Protein AF-A0A3D4UQ92-F1 (afdb_monomer_lite)

Secondary structure (DSSP, 8-state):
--PPPPPSEEEE-SSS--S-HHHHHHHHHHHHT-TTSEEEEEES-HHHHHHHGGG--TTEEEEEEESSTTTHHHHH-TTT---EEEEESSHHHHHHTT-EEPSSSGGGGSSS-EEEE--S---TTSHHHHHHHHHHHTT--------

Structure (mmCIF, N/CA/C/O backbone):
data_AF-A0A3D4UQ92-F1
#
_entry.id   AF-A0A3D4UQ92-F1
#
loop_
_atom_site.group_PDB
_atom_site.id
_atom_site.type_symbol
_atom_site.label_atom_id
_atom_site.label_alt_id
_atom_site.label_comp_id
_atom_site.label_asym_id
_atom_site.label_entity_id
_atom_site.label_seq_id
_atom_site.pdbx_PDB_ins_code
_atom_site.Cartn_x
_atom_site.Cartn_y
_atom_site.Cartn_z
_atom_site.occupancy
_atom_site.B_iso_or_equiv
_atom_site.auth_seq_id
_atom_site.auth_comp_id
_atom_site.auth_asym_id
_atom_site.auth_atom_id
_atom_site.pdbx_PDB_model_num
ATOM 1 N N . MET A 1 1 ? 31.235 -0.957 10.590 1.00 47.44 1 MET A N 1
ATOM 2 C CA . MET A 1 1 ? 29.789 -0.787 10.326 1.00 47.44 1 MET A CA 1
ATOM 3 C C . MET A 1 1 ? 29.097 -2.096 10.656 1.00 47.44 1 MET A C 1
ATOM 5 O O . MET A 1 1 ? 29.415 -3.087 10.016 1.00 47.44 1 MET A O 1
ATOM 9 N N . GLN A 1 2 ? 28.219 -2.141 11.659 1.00 49.72 2 GLN A N 1
ATOM 10 C CA . GLN A 1 2 ? 27.352 -3.310 11.824 1.00 49.72 2 GLN A CA 1
ATOM 11 C C . GLN A 1 2 ? 26.342 -3.279 10.675 1.00 49.72 2 GLN A C 1
ATOM 13 O O . GLN A 1 2 ? 25.564 -2.332 10.564 1.00 49.72 2 GLN A O 1
ATOM 18 N N . ALA A 1 3 ? 26.430 -4.248 9.764 1.00 64.12 3 ALA A N 1
ATOM 19 C CA . ALA A 1 3 ? 25.421 -4.417 8.731 1.00 64.12 3 ALA A CA 1
ATOM 20 C C . ALA A 1 3 ? 24.077 -4.679 9.420 1.00 64.12 3 ALA A C 1
ATOM 22 O O . ALA A 1 3 ? 24.012 -5.459 10.373 1.00 64.12 3 ALA A O 1
ATOM 23 N N . GLN A 1 4 ? 23.016 -4.005 8.974 1.00 63.25 4 GLN A N 1
ATOM 24 C CA . GLN A 1 4 ? 21.679 -4.307 9.471 1.00 63.25 4 GLN A CA 1
ATOM 25 C C . GLN A 1 4 ? 21.367 -5.795 9.232 1.00 63.25 4 GLN A C 1
ATOM 27 O O . GLN A 1 4 ? 21.796 -6.346 8.213 1.00 63.25 4 GLN A O 1
ATOM 32 N N . PRO A 1 5 ? 20.635 -6.451 10.149 1.00 69.00 5 PRO A N 1
ATOM 33 C CA . PRO A 1 5 ? 20.258 -7.846 9.979 1.00 69.00 5 PRO A CA 1
ATOM 34 C C . PRO A 1 5 ? 19.499 -8.030 8.663 1.00 69.00 5 PRO A C 1
ATOM 36 O O . PRO A 1 5 ? 18.683 -7.185 8.281 1.00 69.00 5 PRO A O 1
ATOM 39 N N . LYS A 1 6 ? 19.779 -9.138 7.968 1.00 71.31 6 LYS A N 1
ATOM 40 C CA . LYS A 1 6 ? 19.109 -9.488 6.714 1.00 71.31 6 LYS A CA 1
ATOM 41 C C . LYS A 1 6 ? 17.604 -9.590 6.980 1.00 71.31 6 LYS A C 1
ATOM 43 O O . LYS A 1 6 ? 17.184 -10.353 7.844 1.00 71.31 6 LYS A O 1
ATOM 48 N N . ARG A 1 7 ? 16.809 -8.801 6.258 1.00 82.00 7 ARG A N 1
ATOM 49 C CA . ARG A 1 7 ? 15.345 -8.868 6.292 1.00 82.00 7 ARG A CA 1
ATOM 50 C C . ARG A 1 7 ? 14.863 -9.614 5.061 1.00 82.00 7 ARG A C 1
ATOM 52 O O . ARG A 1 7 ? 15.329 -9.328 3.964 1.00 82.00 7 ARG A O 1
ATOM 59 N N . GLU A 1 8 ? 13.957 -10.562 5.255 1.00 90.81 8 GLU A N 1
ATOM 60 C CA . GLU A 1 8 ? 13.317 -11.291 4.154 1.00 90.81 8 GLU A CA 1
ATOM 61 C C . GLU A 1 8 ? 12.177 -10.477 3.535 1.00 90.81 8 GLU A C 1
ATOM 63 O O . GLU A 1 8 ? 11.971 -10.527 2.325 1.00 90.81 8 GLU A O 1
ATOM 68 N N . LEU A 1 9 ? 11.486 -9.685 4.360 1.00 93.56 9 LEU A N 1
ATOM 69 C CA . LEU A 1 9 ? 10.368 -8.836 3.966 1.00 93.56 9 LEU A CA 1
ATOM 70 C C . LEU A 1 9 ? 10.700 -7.358 4.204 1.00 93.56 9 LEU A C 1
ATOM 72 O O . LEU A 1 9 ? 11.186 -6.975 5.275 1.00 93.56 9 LEU A O 1
ATOM 76 N N . VAL A 1 10 ? 10.409 -6.525 3.208 1.00 94.75 10 VAL A N 1
ATOM 77 C CA . VAL A 1 10 ? 10.604 -5.075 3.244 1.00 94.75 10 VAL A CA 1
ATOM 78 C C . VAL A 1 10 ? 9.293 -4.382 2.896 1.00 94.75 10 VAL A C 1
ATOM 80 O O . VAL A 1 10 ? 8.921 -4.272 1.729 1.00 94.75 10 VAL A O 1
ATOM 83 N N . ARG A 1 11 ? 8.612 -3.865 3.923 1.00 94.69 11 ARG A N 1
ATOM 84 C CA . ARG A 1 11 ? 7.482 -2.957 3.732 1.00 94.69 11 ARG A CA 1
ATOM 85 C C . ARG A 1 11 ? 7.981 -1.597 3.272 1.00 94.69 11 ARG A C 1
ATOM 87 O O . ARG A 1 11 ? 8.733 -0.930 3.987 1.00 94.69 11 ARG A O 1
ATOM 94 N N . ILE A 1 12 ? 7.523 -1.172 2.109 1.00 95.75 12 ILE A N 1
ATOM 95 C CA . ILE A 1 12 ? 7.704 0.178 1.605 1.00 95.75 12 ILE A CA 1
ATOM 96 C C . ILE A 1 12 ? 6.583 1.024 2.204 1.00 95.75 12 ILE A C 1
ATOM 98 O O . ILE A 1 12 ? 5.406 0.759 1.982 1.00 95.75 12 ILE A O 1
ATOM 102 N N . HIS A 1 13 ? 6.994 2.023 2.989 1.00 91.62 13 HIS A N 1
ATOM 103 C CA . HIS A 1 13 ? 6.138 2.954 3.732 1.00 91.62 13 HIS A CA 1
ATOM 104 C C . HIS A 1 13 ? 5.313 2.306 4.864 1.00 91.62 13 HIS A C 1
ATOM 106 O O . HIS A 1 13 ? 4.482 1.421 4.675 1.00 91.62 13 HIS A O 1
ATOM 112 N N . GLY A 1 14 ? 5.504 2.806 6.090 1.00 81.19 14 GLY A N 1
ATOM 113 C CA . GLY A 1 14 ? 4.569 2.549 7.197 1.00 81.19 14 GLY A CA 1
ATOM 114 C C . GLY A 1 14 ? 3.320 3.440 7.137 1.00 81.19 14 GLY A C 1
ATOM 115 O O . GLY A 1 14 ? 2.296 3.118 7.733 1.00 81.19 14 GLY A O 1
ATOM 116 N N . SER A 1 15 ? 3.417 4.555 6.411 1.00 78.75 15 SER A N 1
ATOM 117 C CA . SER A 1 15 ? 2.373 5.548 6.153 1.00 78.75 15 SER A CA 1
ATOM 118 C C . SER A 1 15 ? 2.759 6.377 4.926 1.00 78.75 15 SER A C 1
ATOM 120 O O . SER A 1 15 ? 3.954 6.575 4.695 1.00 78.75 15 SER A O 1
ATOM 122 N N . GLY A 1 16 ? 1.780 6.944 4.223 1.00 87.31 16 GLY A N 1
ATOM 123 C CA . GLY A 1 16 ? 2.012 7.730 3.008 1.00 87.31 16 GLY A CA 1
ATOM 124 C C . GLY A 1 16 ? 1.930 6.877 1.743 1.00 87.31 16 GLY A C 1
ATOM 125 O O . GLY A 1 16 ? 1.421 5.760 1.790 1.00 87.31 16 GLY A O 1
ATOM 126 N N . ASP A 1 17 ? 2.390 7.433 0.626 1.00 95.44 17 ASP A N 1
ATOM 127 C CA . ASP A 1 17 ? 2.351 6.789 -0.689 1.00 95.44 17 ASP A CA 1
ATOM 128 C C . ASP A 1 17 ? 3.558 7.227 -1.543 1.00 95.44 17 ASP A C 1
ATOM 130 O O . ASP A 1 17 ? 4.351 8.091 -1.146 1.00 95.44 17 ASP A O 1
ATOM 134 N N . PHE A 1 18 ? 3.712 6.640 -2.728 1.00 97.25 18 PHE A N 1
ATOM 135 C CA . PHE A 1 18 ? 4.716 7.047 -3.699 1.00 97.25 18 PHE A CA 1
ATOM 136 C C . PHE A 1 18 ? 4.469 8.482 -4.180 1.00 97.25 18 PHE A C 1
ATOM 138 O O . PHE A 1 18 ? 3.441 8.806 -4.759 1.00 97.25 18 PHE A O 1
ATOM 145 N N . TRP A 1 19 ? 5.467 9.345 -3.990 1.00 94.88 19 TRP A N 1
ATOM 146 C CA . TRP A 1 19 ? 5.405 10.739 -4.433 1.00 94.88 19 TRP A CA 1
ATOM 147 C C . TRP A 1 19 ? 5.428 10.909 -5.962 1.00 94.88 19 TRP A C 1
ATOM 149 O O . TRP A 1 19 ? 4.851 11.852 -6.497 1.00 94.88 19 TRP A O 1
ATOM 159 N N . SER A 1 20 ? 6.138 10.036 -6.684 1.00 97.81 20 SER A N 1
ATOM 160 C CA . SER A 1 20 ? 6.282 10.131 -8.140 1.00 97.81 20 SER A CA 1
ATOM 161 C C . SER A 1 20 ? 6.579 8.776 -8.780 1.00 97.81 20 SER A C 1
ATOM 163 O O . SER A 1 20 ? 7.097 7.867 -8.127 1.00 97.81 20 SER A O 1
ATOM 165 N N . GLN A 1 21 ? 6.337 8.667 -10.091 1.00 97.88 21 GLN A N 1
ATOM 166 C CA . GLN A 1 21 ? 6.657 7.462 -10.862 1.00 97.88 21 GLN A CA 1
ATOM 167 C C . GLN A 1 21 ? 8.157 7.120 -10.787 1.00 97.88 21 GLN A C 1
ATOM 169 O O . GLN A 1 21 ? 8.520 5.958 -10.643 1.00 97.88 21 GLN A O 1
ATOM 174 N N . HIS A 1 22 ? 9.037 8.128 -10.796 1.00 98.12 22 HIS A N 1
ATOM 175 C CA . HIS A 1 22 ? 10.481 7.930 -10.624 1.00 98.12 22 HIS A CA 1
ATOM 176 C C . HIS A 1 22 ? 10.822 7.353 -9.247 1.00 98.12 22 HIS A C 1
ATOM 178 O O . HIS A 1 22 ? 11.696 6.498 -9.134 1.00 98.12 22 HIS A O 1
ATOM 184 N N . TYR A 1 23 ? 10.121 7.794 -8.199 1.00 98.00 23 TYR A N 1
ATOM 185 C CA . TYR A 1 23 ? 10.327 7.276 -6.852 1.00 98.00 23 TYR A CA 1
ATOM 186 C C . TYR A 1 23 ? 9.832 5.831 -6.706 1.00 98.00 23 TYR A C 1
ATOM 188 O O . TYR A 1 23 ? 10.528 5.005 -6.118 1.00 98.00 23 TYR A O 1
ATOM 196 N N . MET A 1 24 ? 8.677 5.500 -7.290 1.00 98.50 24 MET A N 1
ATOM 197 C CA . MET A 1 24 ? 8.193 4.118 -7.362 1.00 98.50 24 MET A CA 1
ATOM 198 C C . MET A 1 24 ? 9.182 3.221 -8.125 1.00 98.50 24 MET A C 1
ATOM 200 O O . MET A 1 24 ? 9.566 2.165 -7.625 1.00 98.50 24 MET A O 1
ATOM 204 N N . LYS A 1 25 ? 9.687 3.685 -9.273 1.00 98.19 25 LYS A N 1
ATOM 205 C CA . LYS A 1 25 ? 10.697 2.968 -10.063 1.00 98.19 25 LYS A CA 1
ATOM 206 C C . LYS A 1 25 ? 12.016 2.767 -9.311 1.00 98.19 25 LYS A C 1
ATOM 208 O O . LYS A 1 25 ? 12.616 1.705 -9.409 1.00 98.19 25 LYS A O 1
ATOM 213 N N . ALA A 1 26 ? 12.458 3.734 -8.506 1.00 98.25 26 ALA A N 1
ATOM 214 C CA . ALA A 1 26 ? 13.662 3.574 -7.683 1.00 98.25 26 ALA A CA 1
ATOM 215 C C . ALA A 1 26 ? 13.538 2.410 -6.677 1.00 98.25 26 ALA A C 1
ATOM 217 O O . ALA A 1 26 ? 14.510 1.693 -6.425 1.00 98.25 26 ALA A O 1
ATOM 218 N N . TRP A 1 27 ? 12.340 2.185 -6.131 1.00 98.19 27 TRP A N 1
ATOM 219 C CA . TRP A 1 27 ? 12.064 1.027 -5.283 1.00 98.19 27 TRP A CA 1
ATOM 220 C C . TRP A 1 27 ? 12.050 -0.293 -6.061 1.00 98.19 27 TRP A C 1
ATOM 222 O O . TRP A 1 27 ? 12.576 -1.280 -5.552 1.00 98.19 27 TRP A O 1
ATOM 232 N N . MET A 1 28 ? 11.524 -0.303 -7.288 1.00 98.31 28 MET A N 1
ATOM 233 C CA . MET A 1 28 ? 11.583 -1.473 -8.176 1.00 98.31 28 MET A CA 1
ATOM 234 C C . MET A 1 28 ? 13.037 -1.860 -8.482 1.00 98.31 28 MET A C 1
ATOM 236 O O . MET A 1 28 ? 13.429 -2.989 -8.212 1.00 98.31 28 MET A O 1
ATOM 240 N N . LEU A 1 29 ? 13.882 -0.901 -8.881 1.00 98.25 29 LEU A N 1
ATOM 241 C CA . LEU A 1 29 ? 15.318 -1.136 -9.111 1.00 98.25 29 LEU A CA 1
ATOM 242 C C . LEU A 1 29 ? 16.030 -1.662 -7.851 1.00 98.25 29 LEU A C 1
ATOM 244 O O . LEU A 1 29 ? 16.886 -2.539 -7.909 1.00 98.25 29 LEU A O 1
ATOM 248 N N . THR A 1 30 ? 15.654 -1.157 -6.672 1.00 97.19 30 THR A N 1
ATOM 249 C CA . THR A 1 30 ? 16.197 -1.644 -5.391 1.00 97.19 30 THR A CA 1
ATOM 250 C C . THR A 1 30 ? 15.848 -3.113 -5.137 1.00 97.19 30 THR A C 1
ATOM 252 O O . THR A 1 30 ? 16.658 -3.831 -4.534 1.00 97.19 30 THR A O 1
ATOM 255 N N . ALA A 1 31 ? 14.652 -3.532 -5.558 1.00 97.50 31 ALA A N 1
ATOM 256 C CA . ALA A 1 31 ? 14.162 -4.896 -5.439 1.00 97.50 31 ALA A CA 1
ATOM 257 C C . ALA A 1 31 ? 14.845 -5.842 -6.434 1.00 97.50 31 ALA A C 1
ATOM 259 O O . ALA A 1 31 ? 15.251 -6.928 -6.019 1.00 97.50 31 ALA A O 1
ATOM 260 N N . GLU A 1 32 ? 15.076 -5.415 -7.678 1.00 97.25 32 GLU A N 1
ATOM 261 C CA . GLU A 1 32 ? 15.826 -6.192 -8.683 1.00 97.25 32 GLU A CA 1
ATOM 262 C C . GLU A 1 32 ? 17.237 -6.545 -8.203 1.00 97.25 32 GLU A C 1
ATOM 264 O O . GLU A 1 32 ? 17.664 -7.693 -8.296 1.00 97.25 32 GLU A O 1
ATOM 269 N N . GLU A 1 33 ? 17.928 -5.590 -7.577 1.00 96.88 33 GLU A N 1
ATOM 270 C CA . GLU A 1 33 ? 19.260 -5.789 -6.986 1.00 96.88 33 GLU A CA 1
ATOM 271 C C . GLU A 1 33 ? 19.248 -6.705 -5.741 1.00 96.88 33 GLU A C 1
ATOM 273 O O . GLU A 1 33 ? 20.294 -7.045 -5.179 1.00 96.88 33 GLU A O 1
ATOM 278 N N . ARG A 1 34 ? 18.063 -7.084 -5.244 1.00 95.88 34 ARG A N 1
ATOM 279 C CA . ARG A 1 34 ? 17.868 -7.885 -4.023 1.00 95.88 34 ARG A CA 1
ATOM 280 C C . ARG A 1 34 ? 16.835 -8.996 -4.243 1.00 95.88 34 ARG A C 1
ATOM 282 O O . ARG A 1 34 ? 15.868 -9.075 -3.481 1.00 95.88 34 ARG A O 1
ATOM 289 N N . PRO A 1 35 ? 17.073 -9.933 -5.179 1.00 95.06 35 PRO A N 1
ATOM 290 C CA . PRO A 1 35 ? 16.079 -10.936 -5.582 1.00 95.06 35 PRO A CA 1
ATOM 291 C C . PRO A 1 35 ? 15.663 -11.892 -4.448 1.00 95.06 35 PRO A C 1
ATOM 293 O O . PRO A 1 35 ? 14.621 -12.532 -4.515 1.00 95.06 35 PRO A O 1
ATOM 296 N N . HIS A 1 36 ? 16.455 -11.989 -3.374 1.00 93.56 36 HIS A N 1
ATOM 297 C CA . HIS A 1 36 ? 16.151 -12.819 -2.203 1.00 93.56 36 HIS A CA 1
ATOM 298 C C . HIS A 1 36 ? 15.233 -12.151 -1.165 1.00 93.56 36 HIS A C 1
ATOM 300 O O . HIS A 1 36 ? 14.907 -12.784 -0.163 1.00 93.56 36 HIS A O 1
ATOM 306 N N . GLN A 1 37 ? 14.884 -10.875 -1.339 1.00 95.31 37 GLN A N 1
ATOM 307 C CA . GLN A 1 37 ? 13.994 -10.136 -0.439 1.00 95.31 37 GLN A CA 1
ATOM 308 C C . GLN A 1 37 ? 12.683 -9.854 -1.160 1.00 95.31 37 GLN A C 1
ATOM 310 O O . GLN A 1 37 ? 12.699 -9.576 -2.356 1.00 95.31 37 GLN A O 1
ATOM 315 N N . LYS A 1 38 ? 11.563 -9.881 -0.439 1.00 96.25 38 LYS A N 1
ATOM 316 C CA . LYS A 1 38 ? 10.271 -9.433 -0.962 1.00 96.25 38 LYS A CA 1
ATOM 317 C C . LYS A 1 38 ? 10.011 -8.001 -0.525 1.00 96.25 38 LYS A C 1
ATOM 319 O O . LYS A 1 38 ? 10.045 -7.693 0.667 1.00 96.25 38 LYS A O 1
ATOM 324 N N . PHE A 1 39 ? 9.719 -7.146 -1.489 1.00 97.38 39 PHE A N 1
ATOM 325 C CA . PHE A 1 39 ? 9.324 -5.763 -1.278 1.00 97.38 39 PHE A CA 1
ATOM 326 C C . PHE A 1 39 ? 7.821 -5.661 -1.441 1.00 97.38 39 PHE A C 1
ATOM 328 O O . PHE A 1 39 ? 7.282 -6.221 -2.389 1.00 97.38 39 PHE A O 1
ATOM 335 N N . TYR A 1 40 ? 7.138 -4.960 -0.545 1.00 97.31 40 TYR A N 1
ATOM 336 C CA . TYR A 1 40 ? 5.694 -4.798 -0.663 1.00 97.31 40 TYR A CA 1
ATOM 337 C C . TYR A 1 40 ? 5.224 -3.417 -0.227 1.00 97.31 40 TYR A C 1
ATOM 339 O O . TYR A 1 40 ? 5.807 -2.816 0.674 1.00 97.31 40 TYR A O 1
ATOM 347 N N . ALA A 1 41 ? 4.176 -2.911 -0.873 1.00 97.12 41 ALA A N 1
ATOM 348 C CA . ALA A 1 41 ? 3.598 -1.602 -0.584 1.00 97.12 41 ALA A CA 1
ATOM 349 C C . ALA A 1 41 ? 2.076 -1.615 -0.743 1.00 97.12 41 ALA A C 1
ATOM 351 O O . ALA A 1 41 ? 1.534 -2.317 -1.602 1.00 97.12 41 ALA A O 1
ATOM 352 N N . TYR A 1 42 ? 1.394 -0.788 0.049 1.00 96.56 42 TYR A N 1
ATOM 353 C CA . TYR A 1 42 ? -0.031 -0.489 -0.114 1.00 96.56 42 TYR A CA 1
ATOM 354 C C . TYR A 1 42 ? -0.135 0.912 -0.708 1.00 96.56 42 TYR A C 1
ATOM 356 O O . TYR A 1 42 ? 0.350 1.860 -0.096 1.00 96.56 42 TYR A O 1
ATOM 364 N N . THR A 1 43 ? -0.717 1.046 -1.899 1.00 97.44 43 THR A N 1
ATOM 365 C CA . THR A 1 43 ? -0.661 2.299 -2.667 1.00 97.44 43 THR A CA 1
ATOM 366 C C . THR A 1 43 ? -2.019 2.697 -3.232 1.00 97.44 43 THR A C 1
ATOM 368 O O . THR A 1 43 ? -2.816 1.844 -3.625 1.00 97.44 43 THR A O 1
ATOM 371 N N . LYS A 1 44 ? -2.265 4.009 -3.275 1.00 97.25 44 LYS A N 1
ATOM 372 C CA . LYS A 1 44 ? -3.382 4.664 -3.972 1.00 97.25 44 LYS A CA 1
ATOM 373 C C . LYS A 1 44 ? -2.941 5.281 -5.301 1.00 97.25 44 LYS A C 1
ATOM 375 O O . LYS A 1 44 ? -3.778 5.758 -6.059 1.00 97.25 44 LYS A O 1
ATOM 380 N N . SER A 1 45 ? -1.641 5.252 -5.598 1.00 97.38 45 SER A N 1
ATOM 381 C CA . SER A 1 45 ? -1.020 5.776 -6.818 1.00 97.38 45 SER A CA 1
ATOM 382 C C . SER A 1 45 ? -1.157 4.780 -7.979 1.00 97.38 45 SER A C 1
ATOM 384 O O . SER A 1 45 ? -0.175 4.283 -8.541 1.00 97.38 45 SER A O 1
ATOM 386 N N . LEU A 1 46 ? -2.403 4.452 -8.321 1.00 98.38 46 LEU A N 1
ATOM 387 C CA . LEU A 1 46 ? -2.776 3.416 -9.282 1.00 98.38 46 LEU A CA 1
ATOM 388 C C . LEU A 1 46 ? -2.359 3.761 -10.717 1.00 98.38 46 LEU A C 1
ATOM 390 O O . LEU A 1 46 ? -1.948 2.867 -11.453 1.00 98.38 46 LEU A O 1
ATOM 394 N N . THR A 1 47 ? -2.393 5.030 -11.120 1.00 98.25 47 THR A N 1
ATOM 395 C CA . THR A 1 47 ? -1.913 5.499 -12.428 1.00 98.25 47 THR A CA 1
ATOM 396 C C . THR A 1 47 ? -0.408 5.277 -12.571 1.00 98.25 47 THR A C 1
ATOM 398 O O . THR A 1 47 ? 0.048 4.830 -13.622 1.00 98.25 47 THR A O 1
ATOM 401 N N . MET A 1 48 ? 0.376 5.533 -11.515 1.00 98.31 48 MET A N 1
ATOM 402 C CA . MET A 1 48 ? 1.824 5.283 -11.537 1.00 98.31 48 MET A CA 1
ATOM 403 C C . MET A 1 48 ? 2.120 3.790 -11.665 1.00 98.31 48 MET A C 1
ATOM 405 O O . MET A 1 48 ? 2.941 3.410 -12.498 1.00 98.31 48 MET A O 1
ATOM 409 N N . TRP A 1 49 ? 1.404 2.955 -10.900 1.00 98.12 49 TRP A N 1
ATOM 410 C CA . TRP A 1 49 ? 1.458 1.501 -11.056 1.00 98.12 49 TRP A CA 1
ATOM 411 C C . TRP A 1 49 ? 1.119 1.115 -12.498 1.00 98.12 49 TRP A C 1
ATOM 413 O O . TRP A 1 49 ? 1.923 0.458 -13.151 1.00 98.12 49 TRP A O 1
ATOM 423 N N . TYR A 1 50 ? -0.006 1.577 -13.047 1.00 98.56 50 TYR A N 1
ATOM 424 C CA . TYR A 1 50 ? -0.402 1.262 -14.420 1.00 98.56 50 TYR A CA 1
ATOM 425 C C . TYR A 1 50 ? 0.689 1.601 -15.436 1.00 98.56 50 TYR A C 1
ATOM 427 O O . TYR A 1 50 ? 0.986 0.787 -16.306 1.00 98.56 50 TYR A O 1
ATOM 435 N N . ASN A 1 51 ? 1.306 2.776 -15.329 1.00 98.56 51 ASN A N 1
ATOM 436 C CA . ASN A 1 51 ? 2.353 3.204 -16.253 1.00 98.56 51 ASN A CA 1
ATOM 437 C C . ASN A 1 51 ? 3.615 2.333 -16.175 1.00 98.56 51 ASN A C 1
ATOM 439 O O . ASN A 1 51 ? 4.282 2.169 -17.190 1.00 98.56 51 ASN A O 1
ATOM 443 N N . LEU A 1 52 ? 3.920 1.780 -14.998 1.00 98.38 52 LEU A N 1
ATOM 444 C CA . LEU A 1 52 ? 5.096 0.946 -14.729 1.00 98.38 52 LEU A CA 1
ATOM 445 C C . LEU A 1 52 ? 4.800 -0.560 -14.735 1.00 98.38 52 LEU A C 1
ATOM 447 O O . LEU A 1 52 ? 5.675 -1.348 -14.402 1.00 98.38 52 LEU A O 1
ATOM 451 N N . ARG A 1 53 ? 3.578 -0.982 -15.079 1.00 98.06 53 ARG A N 1
ATOM 452 C CA . ARG A 1 53 ? 3.113 -2.375 -14.932 1.00 98.06 53 ARG A CA 1
ATOM 453 C C . ARG A 1 53 ? 3.996 -3.418 -15.626 1.00 98.06 53 ARG A C 1
ATOM 455 O O . ARG A 1 53 ? 4.064 -4.546 -15.159 1.00 98.06 53 ARG A O 1
ATOM 462 N N . ASP A 1 54 ? 4.667 -3.025 -16.705 1.00 97.62 54 ASP A N 1
ATOM 463 C CA . ASP A 1 54 ? 5.534 -3.894 -17.506 1.00 97.62 54 ASP A CA 1
ATOM 464 C C . ASP A 1 54 ? 6.984 -3.942 -16.961 1.00 97.62 54 ASP A C 1
ATOM 466 O O . ASP A 1 54 ? 7.821 -4.664 -17.491 1.00 97.62 54 ASP A O 1
ATOM 470 N N . GLU A 1 55 ? 7.285 -3.177 -15.904 1.00 97.69 55 GLU A N 1
ATOM 471 C CA . GLU A 1 55 ? 8.607 -3.047 -15.267 1.00 97.69 55 GLU A CA 1
ATOM 472 C C . GLU A 1 55 ? 8.621 -3.560 -13.812 1.00 97.69 55 GLU A C 1
ATOM 474 O O . GLU A 1 55 ? 9.593 -3.347 -13.093 1.00 97.69 55 GLU A O 1
ATOM 479 N N . ILE A 1 56 ? 7.534 -4.180 -13.334 1.00 97.50 56 ILE A N 1
ATOM 480 C CA . ILE A 1 56 ? 7.424 -4.629 -11.938 1.00 97.50 56 ILE A CA 1
ATOM 481 C C . ILE A 1 56 ? 8.217 -5.931 -11.742 1.00 97.50 56 ILE A C 1
ATOM 483 O O . ILE A 1 56 ? 7.869 -6.933 -12.366 1.00 97.50 56 ILE A O 1
ATOM 487 N N . PRO A 1 57 ? 9.222 -5.968 -10.847 1.00 97.88 57 PRO A N 1
ATOM 488 C CA . PRO A 1 57 ? 9.986 -7.185 -10.574 1.00 97.88 57 PRO A CA 1
ATOM 489 C C . PRO A 1 57 ? 9.160 -8.256 -9.846 1.00 97.88 57 PRO A C 1
ATOM 491 O O . PRO A 1 57 ? 8.310 -7.932 -9.016 1.00 97.88 57 PRO A O 1
ATOM 494 N N . ASP A 1 58 ? 9.492 -9.536 -10.041 1.00 96.81 58 ASP A N 1
ATOM 495 C CA . ASP A 1 58 ? 8.793 -10.679 -9.414 1.00 96.81 58 ASP A CA 1
ATOM 496 C C . ASP A 1 58 ? 8.799 -10.657 -7.872 1.00 96.81 58 ASP A C 1
ATOM 498 O O . ASP A 1 58 ? 7.954 -11.267 -7.207 1.00 96.81 58 ASP A O 1
ATOM 502 N N . ASN A 1 59 ? 9.772 -9.969 -7.271 1.00 97.44 59 ASN A N 1
ATOM 503 C CA . ASN A 1 59 ? 9.882 -9.806 -5.826 1.00 97.44 59 ASN A CA 1
ATOM 504 C C . ASN A 1 59 ? 9.267 -8.494 -5.304 1.00 97.44 59 ASN A C 1
ATOM 506 O O . ASN A 1 59 ? 9.505 -8.139 -4.146 1.00 97.44 59 ASN A O 1
ATOM 510 N N . PHE A 1 60 ? 8.473 -7.794 -6.122 1.00 97.62 60 PHE A N 1
ATOM 511 C CA . PHE A 1 60 ? 7.834 -6.520 -5.798 1.00 97.62 60 PHE A CA 1
ATOM 512 C C . PHE A 1 60 ? 6.300 -6.624 -5.811 1.00 97.62 60 PHE A C 1
ATOM 514 O O . PHE A 1 60 ? 5.658 -6.742 -6.851 1.00 97.62 60 PHE A O 1
ATOM 521 N N . TYR A 1 61 ? 5.687 -6.543 -4.633 1.00 97.38 61 TYR A N 1
ATOM 522 C CA . TYR A 1 61 ? 4.270 -6.818 -4.412 1.00 97.38 61 TYR A CA 1
ATOM 523 C C . TYR A 1 61 ? 3.506 -5.522 -4.123 1.00 97.38 61 TYR A C 1
ATOM 525 O O . TYR A 1 61 ? 3.642 -4.915 -3.061 1.00 97.38 61 TYR A O 1
ATOM 533 N N . LEU A 1 62 ? 2.656 -5.100 -5.056 1.00 97.44 62 LEU A N 1
ATOM 534 C CA . LEU A 1 62 ? 1.757 -3.965 -4.848 1.00 97.44 62 LEU A CA 1
ATOM 535 C C . LEU A 1 62 ? 0.367 -4.434 -4.414 1.00 97.44 62 LEU A C 1
ATOM 537 O O . LEU A 1 62 ? -0.185 -5.389 -4.958 1.00 97.44 62 LEU A O 1
ATOM 541 N N . THR A 1 63 ? -0.201 -3.753 -3.423 1.00 98.06 63 THR A N 1
ATOM 542 C CA . THR A 1 63 ? -1.616 -3.867 -3.051 1.00 98.06 63 THR A CA 1
ATOM 543 C C . THR A 1 63 ? -2.301 -2.547 -3.349 1.00 98.06 63 THR A C 1
ATOM 545 O O . THR A 1 63 ? -1.854 -1.499 -2.874 1.00 98.06 63 THR A O 1
ATOM 548 N N . ALA A 1 64 ? -3.393 -2.590 -4.103 1.00 98.00 64 ALA A N 1
ATOM 549 C CA . ALA A 1 64 ? -4.214 -1.417 -4.336 1.00 98.00 64 ALA A CA 1
ATOM 550 C C . ALA A 1 64 ? -4.999 -1.092 -3.063 1.00 98.00 64 ALA A C 1
ATOM 552 O O . ALA A 1 64 ? -5.832 -1.881 -2.627 1.00 98.00 64 ALA A O 1
ATOM 553 N N . SER A 1 65 ? -4.738 0.061 -2.456 1.00 97.06 65 SER A N 1
ATOM 554 C CA . SER A 1 65 ? -5.501 0.528 -1.302 1.00 97.06 65 SER A CA 1
ATOM 555 C C . SER A 1 65 ? -6.704 1.327 -1.783 1.00 97.06 65 SER A C 1
ATOM 557 O O . SER A 1 65 ? -6.545 2.401 -2.348 1.00 97.06 65 SER A O 1
ATOM 559 N N . TYR A 1 66 ? -7.906 0.807 -1.561 1.00 96.94 66 TYR A N 1
ATOM 560 C CA . TYR A 1 66 ? -9.148 1.483 -1.923 1.00 96.94 66 TYR A CA 1
ATOM 561 C C . TYR A 1 66 ? -9.386 2.736 -1.061 1.00 96.94 66 TYR A C 1
ATOM 563 O O . TYR A 1 66 ? -9.038 2.769 0.127 1.00 96.94 66 TYR A O 1
ATOM 571 N N . GLY A 1 67 ? -10.032 3.753 -1.633 1.00 93.56 67 GLY A N 1
ATOM 572 C CA . GLY A 1 67 ? -10.407 4.992 -0.953 1.00 93.56 67 GLY A CA 1
ATOM 573 C C . GLY A 1 67 ? -9.464 6.146 -1.281 1.00 93.56 67 GLY A C 1
ATOM 574 O O . GLY A 1 67 ? -9.005 6.845 -0.368 1.00 93.56 67 GLY A O 1
ATOM 575 N N . GLY A 1 68 ? -9.106 6.296 -2.557 1.00 91.44 68 GLY A N 1
ATOM 576 C CA . GLY A 1 68 ? -8.336 7.420 -3.096 1.00 91.44 68 GLY A CA 1
ATOM 577 C C . GLY A 1 68 ? -8.953 7.993 -4.375 1.00 91.44 68 GLY A C 1
ATOM 578 O O . GLY A 1 68 ? -9.957 7.496 -4.879 1.00 91.44 68 GLY A O 1
ATOM 579 N N . ASP A 1 69 ? -8.326 9.027 -4.935 1.00 95.62 69 ASP A N 1
ATOM 580 C CA . ASP A 1 69 ? -8.849 9.738 -6.117 1.00 95.62 69 ASP A CA 1
ATOM 581 C C . ASP A 1 69 ? -8.862 8.876 -7.395 1.00 95.62 69 ASP A C 1
ATOM 583 O O . ASP A 1 69 ? -9.541 9.187 -8.377 1.00 95.62 69 ASP A O 1
ATOM 587 N N . GLU A 1 70 ? -8.105 7.777 -7.398 1.00 97.50 70 GLU A N 1
ATOM 588 C CA . GLU A 1 70 ? -7.884 6.938 -8.574 1.00 97.50 70 GLU A CA 1
ATOM 589 C C . GLU A 1 70 ? -8.673 5.621 -8.566 1.00 97.50 70 GLU A C 1
ATOM 591 O O . GLU A 1 70 ? -8.481 4.806 -9.467 1.00 97.50 70 GLU A O 1
ATOM 596 N N . ASP A 1 71 ? -9.607 5.413 -7.629 1.00 97.81 71 ASP A N 1
ATOM 597 C CA . ASP A 1 71 ? -10.331 4.137 -7.444 1.00 97.81 71 ASP A CA 1
ATOM 598 C C . ASP A 1 71 ? -11.022 3.617 -8.725 1.00 97.81 71 ASP A C 1
ATOM 600 O O . ASP A 1 71 ? -11.164 2.408 -8.922 1.00 97.81 71 ASP A O 1
ATOM 604 N N . ARG A 1 72 ? -11.378 4.506 -9.665 1.00 97.56 72 ARG A N 1
ATOM 605 C CA . ARG A 1 72 ? -11.899 4.136 -10.999 1.00 97.56 72 ARG A CA 1
ATOM 606 C C . ARG A 1 72 ? -10.981 3.181 -11.776 1.00 97.56 72 ARG A C 1
ATOM 608 O O . ARG A 1 72 ? -11.451 2.438 -12.635 1.00 97.56 72 ARG A O 1
ATOM 615 N N . MET A 1 73 ? -9.677 3.203 -11.501 1.00 98.25 73 MET A N 1
ATOM 616 C CA . MET A 1 73 ? -8.684 2.344 -12.146 1.00 98.25 73 MET A CA 1
ATOM 617 C C . MET A 1 73 ? -8.897 0.870 -11.790 1.00 98.25 73 MET A C 1
ATOM 619 O O . MET A 1 73 ? -8.688 0.015 -12.646 1.00 98.25 73 MET A O 1
ATOM 623 N N . LEU A 1 74 ? -9.394 0.579 -10.583 1.00 97.75 74 LEU A N 1
ATOM 624 C CA . LEU A 1 74 ? -9.674 -0.784 -10.121 1.00 97.75 74 LEU A CA 1
ATOM 625 C C . LEU A 1 74 ? -10.758 -1.455 -10.964 1.00 97.75 74 LEU A C 1
ATOM 627 O O . LEU A 1 74 ? -10.625 -2.612 -11.347 1.00 97.75 74 LEU A O 1
ATOM 631 N N . GLN A 1 75 ? -11.801 -0.702 -11.319 1.00 96.56 75 GLN A N 1
ATOM 632 C CA . GLN A 1 75 ? -12.865 -1.182 -12.204 1.00 96.56 75 GLN A CA 1
ATOM 633 C C . GLN A 1 75 ? -12.411 -1.246 -13.664 1.00 96.56 75 GLN A C 1
ATOM 635 O O . GLN A 1 75 ? -12.841 -2.120 -14.412 1.00 96.56 75 GLN A O 1
ATOM 640 N N . LYS A 1 76 ? -11.553 -0.310 -14.085 1.00 98.06 76 LYS A N 1
ATOM 641 C CA . LYS A 1 76 ? -11.072 -0.223 -15.467 1.00 98.06 76 LYS A CA 1
ATOM 642 C C . LYS A 1 76 ? -10.060 -1.319 -15.815 1.00 98.06 76 LYS A C 1
ATOM 644 O O . LYS A 1 76 ? -10.033 -1.764 -16.959 1.00 98.06 76 LYS A O 1
ATOM 649 N N . PHE A 1 77 ? -9.234 -1.740 -14.856 1.00 98.06 77 PHE A N 1
ATOM 650 C CA . PHE A 1 77 ? -8.160 -2.716 -15.060 1.00 98.06 77 PHE A CA 1
ATOM 651 C C . PHE A 1 77 ? -8.124 -3.785 -13.947 1.00 98.06 77 PHE A C 1
ATOM 653 O O . PHE A 1 77 ? -7.108 -3.924 -13.260 1.00 98.06 77 PHE A O 1
ATOM 660 N N . PRO A 1 78 ? -9.202 -4.566 -13.758 1.00 96.12 78 PRO A N 1
ATOM 661 C CA . PRO A 1 78 ? -9.301 -5.536 -12.663 1.00 96.12 78 PRO A CA 1
ATOM 662 C C . PRO A 1 78 ? -8.241 -6.645 -12.749 1.00 96.12 78 PRO A C 1
ATOM 664 O O . PRO A 1 78 ? -7.750 -7.116 -11.729 1.00 96.12 78 PRO A O 1
ATOM 667 N N . GLU A 1 79 ? -7.816 -7.004 -13.964 1.00 95.69 79 GLU A N 1
ATOM 668 C CA . GLU A 1 79 ? -6.758 -7.998 -14.192 1.00 95.69 79 GLU A CA 1
ATOM 669 C C . GLU A 1 79 ? -5.365 -7.516 -13.770 1.00 95.69 79 GLU A C 1
ATOM 671 O O . GLU A 1 79 ? -4.481 -8.332 -13.520 1.00 95.69 79 GLU A O 1
ATOM 676 N N . LEU A 1 80 ? -5.153 -6.198 -13.694 1.00 96.88 80 LEU A N 1
ATOM 677 C CA . LEU A 1 80 ? -3.902 -5.624 -13.203 1.00 96.88 80 LEU A CA 1
ATOM 678 C C . LEU A 1 80 ? -3.928 -5.501 -11.676 1.00 96.88 80 LEU A C 1
ATOM 680 O O . LEU A 1 80 ? -2.978 -5.890 -11.000 1.00 96.88 80 LEU A O 1
ATOM 684 N N . TYR A 1 81 ? -5.025 -4.979 -11.126 1.00 97.19 81 TYR A N 1
ATOM 685 C CA . TYR A 1 81 ? -5.176 -4.717 -9.694 1.00 97.19 81 TYR A CA 1
ATOM 686 C C . TYR A 1 81 ? -5.860 -5.879 -8.971 1.00 97.19 81 TYR A C 1
ATOM 688 O O . TYR A 1 81 ? -6.892 -5.705 -8.328 1.00 97.19 81 TYR A O 1
ATOM 696 N N . LYS A 1 82 ? -5.275 -7.077 -9.066 1.00 93.44 82 LYS A N 1
ATOM 697 C CA . LYS A 1 82 ? -5.862 -8.301 -8.489 1.00 93.44 82 LYS A CA 1
ATOM 698 C C . LYS A 1 82 ? -5.972 -8.248 -6.968 1.00 93.44 82 LYS A C 1
ATOM 700 O O . LYS A 1 82 ? -6.920 -8.759 -6.388 1.00 93.44 82 LYS A O 1
ATOM 705 N N . ARG A 1 83 ? -5.003 -7.597 -6.326 1.00 95.38 83 ARG A N 1
ATOM 706 C CA . ARG A 1 83 ? -4.910 -7.480 -4.874 1.00 95.38 83 ARG A CA 1
ATOM 707 C C . ARG A 1 83 ? -5.374 -6.106 -4.417 1.00 95.38 83 ARG A C 1
ATOM 709 O O . ARG A 1 83 ? -4.695 -5.107 -4.665 1.00 95.38 83 ARG A O 1
ATOM 716 N N . VAL A 1 84 ? -6.493 -6.080 -3.701 1.00 97.75 84 VAL A N 1
ATOM 717 C CA . VAL A 1 84 ? -7.127 -4.851 -3.214 1.00 97.75 84 VAL A CA 1
ATOM 718 C C . VAL A 1 84 ? -7.324 -4.929 -1.705 1.00 97.75 84 VAL A C 1
ATOM 720 O O . VAL A 1 84 ? -7.843 -5.921 -1.197 1.00 97.75 84 VAL A O 1
ATOM 723 N N . CYS A 1 85 ? -6.943 -3.879 -0.983 1.00 97.56 85 CYS A N 1
ATOM 724 C CA . CYS A 1 85 ? -7.250 -3.738 0.433 1.00 97.56 85 CYS A CA 1
ATOM 725 C C . CYS A 1 85 ? -8.210 -2.574 0.691 1.00 97.56 85 CYS A C 1
ATOM 727 O O . CYS A 1 85 ? -8.170 -1.549 0.010 1.00 97.56 85 CYS A O 1
ATOM 729 N N . TYR A 1 86 ? -9.057 -2.723 1.706 1.00 97.69 86 TYR A N 1
ATOM 730 C CA . TYR A 1 86 ? -10.034 -1.716 2.119 1.00 97.69 86 TYR A CA 1
ATOM 731 C C . TYR A 1 86 ? -9.739 -1.259 3.540 1.00 97.69 86 TYR A C 1
ATOM 733 O O . TYR A 1 86 ? -9.631 -2.083 4.446 1.00 97.69 86 TYR A O 1
ATOM 741 N N . VAL A 1 87 ? -9.631 0.051 3.763 1.00 95.69 87 VAL A N 1
ATOM 742 C CA . VAL A 1 87 ? -9.526 0.577 5.128 1.00 95.69 87 VAL A CA 1
ATOM 743 C C . VAL A 1 87 ? -10.912 0.568 5.762 1.00 95.69 87 VAL A C 1
ATOM 745 O O . VAL A 1 87 ? -11.809 1.257 5.284 1.00 95.69 87 VAL A O 1
ATOM 748 N N . VAL A 1 88 ? -11.063 -0.191 6.843 1.00 97.12 88 VAL A N 1
ATOM 749 C CA . VAL A 1 88 ? -12.313 -0.314 7.607 1.00 97.12 88 VAL A CA 1
ATOM 750 C C . VAL A 1 88 ? -12.156 0.291 8.994 1.00 97.12 88 VAL A C 1
ATOM 752 O O . VAL A 1 88 ? -11.059 0.351 9.558 1.00 97.12 88 VAL A O 1
ATOM 755 N N . TYR A 1 89 ? -13.259 0.751 9.566 1.00 96.31 89 TYR A N 1
ATOM 756 C CA . TYR A 1 89 ? -13.249 1.529 10.801 1.00 96.31 89 TYR A CA 1
ATOM 757 C C . TYR A 1 89 ? -13.520 0.637 12.013 1.00 96.31 89 TYR A C 1
ATOM 759 O O . TYR A 1 89 ? -12.996 0.881 13.109 1.00 96.31 89 TYR A O 1
ATOM 767 N N . THR A 1 90 ? -14.278 -0.438 11.790 1.00 95.69 90 THR A N 1
ATOM 768 C CA . THR A 1 90 ? -14.664 -1.438 12.784 1.00 95.69 90 THR A CA 1
ATOM 769 C C . THR A 1 90 ? -14.437 -2.853 12.250 1.00 95.69 90 THR A C 1
ATOM 771 O O . THR A 1 90 ? -14.282 -3.073 11.050 1.00 95.69 90 THR A O 1
ATOM 774 N N . LYS A 1 91 ? -14.418 -3.838 13.157 1.00 95.94 91 LYS A N 1
ATOM 775 C CA . LYS A 1 91 ? -14.383 -5.254 12.764 1.00 95.94 91 LYS A CA 1
ATOM 776 C C . LYS A 1 91 ? -15.686 -5.700 12.100 1.00 95.94 91 LYS A C 1
ATOM 778 O O . LYS A 1 91 ? -15.644 -6.480 11.161 1.00 95.94 91 LYS A O 1
ATOM 783 N N . GLN A 1 92 ? -16.807 -5.158 12.570 1.00 96.19 92 GLN A N 1
ATOM 784 C CA . GLN A 1 92 ? -18.126 -5.420 12.006 1.00 96.19 92 GLN A CA 1
ATOM 785 C C . GLN A 1 92 ? -18.200 -4.992 10.535 1.00 96.19 92 GLN A C 1
ATOM 787 O O . GLN A 1 92 ? -18.713 -5.739 9.717 1.00 96.19 92 GLN A O 1
ATOM 7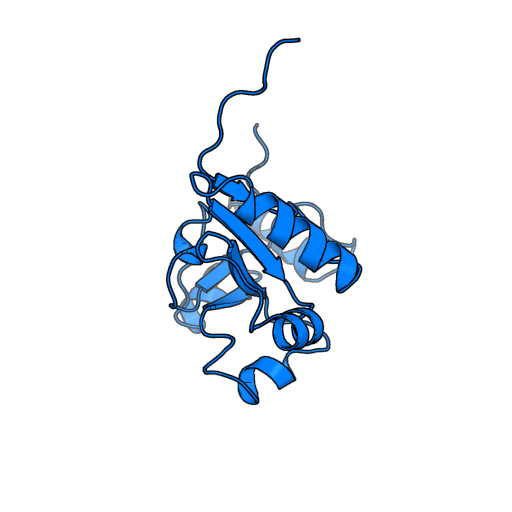92 N N . GLU A 1 93 ? -17.619 -3.844 10.170 1.00 97.06 93 GLU A N 1
ATOM 793 C CA . GLU A 1 93 ? -17.581 -3.411 8.768 1.00 97.06 93 GLU A CA 1
ATOM 794 C C . GLU A 1 93 ? -16.822 -4.410 7.875 1.00 97.06 93 GLU A C 1
ATOM 796 O O . GLU A 1 93 ? -17.244 -4.680 6.753 1.00 97.06 93 GLU A O 1
ATOM 801 N N . ALA A 1 94 ? -15.705 -4.971 8.354 1.00 97.50 94 ALA A N 1
ATOM 802 C CA . ALA A 1 94 ? -14.994 -6.015 7.614 1.00 97.50 94 ALA A CA 1
ATOM 803 C C . ALA A 1 94 ? -15.860 -7.269 7.435 1.00 97.50 94 ALA A C 1
ATOM 805 O O . ALA A 1 94 ? -15.932 -7.803 6.331 1.00 97.50 94 ALA A O 1
ATOM 806 N N . GLU A 1 95 ? -16.548 -7.698 8.494 1.00 97.75 95 GLU A N 1
ATOM 807 C CA . GLU A 1 95 ? -17.445 -8.857 8.474 1.00 97.75 95 GLU A CA 1
ATOM 808 C C . GLU A 1 95 ? -18.621 -8.663 7.507 1.00 97.75 95 GLU A C 1
ATOM 810 O O . GLU A 1 95 ? -18.866 -9.521 6.662 1.00 97.75 95 GLU A O 1
ATOM 815 N N . GLU A 1 96 ? -19.288 -7.508 7.547 1.00 97.88 96 GLU A N 1
ATOM 816 C CA . GLU A 1 96 ? -20.387 -7.150 6.638 1.00 97.88 96 GLU A CA 1
ATOM 817 C C . GLU A 1 96 ? -19.949 -7.126 5.166 1.00 97.88 96 GLU A C 1
ATOM 819 O O . GLU A 1 96 ? -20.736 -7.433 4.270 1.00 97.88 96 GLU A O 1
ATOM 824 N N . ARG A 1 97 ? -18.678 -6.793 4.908 1.00 96.88 97 ARG A N 1
ATOM 825 C CA . ARG A 1 97 ? -18.064 -6.828 3.572 1.00 96.88 97 ARG A CA 1
ATOM 826 C C . ARG A 1 97 ? -17.504 -8.204 3.193 1.00 96.88 97 ARG A C 1
ATOM 828 O O . ARG A 1 97 ? -17.050 -8.363 2.062 1.00 96.88 97 ARG A O 1
ATOM 835 N N . GLY A 1 98 ? -17.494 -9.174 4.108 1.00 97.56 98 GLY A N 1
ATOM 836 C CA . GLY A 1 98 ? -16.872 -10.483 3.899 1.00 97.56 98 GLY A CA 1
ATOM 837 C C . GLY A 1 98 ? -15.351 -10.421 3.715 1.00 97.56 98 GLY A C 1
ATOM 838 O O . GLY A 1 98 ? -14.797 -11.214 2.957 1.00 97.56 98 GLY A O 1
ATOM 839 N N . LEU A 1 99 ? -14.678 -9.462 4.358 1.00 97.75 99 LEU A N 1
ATOM 840 C CA . LEU A 1 99 ? -13.234 -9.243 4.254 1.00 97.75 99 LEU A CA 1
ATOM 841 C C . LEU A 1 99 ? -12.508 -9.726 5.515 1.00 97.75 99 LEU A C 1
ATOM 843 O O . LEU A 1 99 ? -12.853 -9.344 6.632 1.00 97.75 99 LEU A O 1
ATOM 847 N N . GLU A 1 100 ? -11.443 -10.506 5.336 1.00 97.62 100 GLU A N 1
ATOM 848 C CA . GLU A 1 100 ? -10.526 -10.855 6.427 1.00 97.62 100 GLU A CA 1
ATOM 849 C C . GLU A 1 100 ? -9.669 -9.635 6.799 1.00 97.62 100 GLU A C 1
ATOM 851 O O . GLU A 1 100 ? -9.206 -8.905 5.921 1.00 97.62 100 GLU A O 1
ATOM 856 N N . ILE A 1 101 ? -9.476 -9.380 8.098 1.00 97.25 101 ILE A N 1
ATOM 857 C CA . ILE A 1 101 ? -8.609 -8.289 8.565 1.00 97.25 101 ILE A CA 1
ATOM 858 C C . ILE A 1 101 ? -7.172 -8.790 8.611 1.00 97.25 101 ILE A C 1
ATOM 860 O O . ILE A 1 101 ? -6.852 -9.701 9.374 1.00 97.25 101 ILE A O 1
ATOM 864 N N . ASP A 1 102 ? -6.305 -8.134 7.850 1.00 95.62 102 ASP A N 1
ATOM 865 C CA . ASP A 1 102 ? -4.885 -8.443 7.845 1.00 95.62 102 ASP A CA 1
ATOM 866 C C . ASP A 1 102 ? -4.179 -7.819 9.055 1.00 95.62 102 ASP A C 1
ATOM 868 O O . ASP A 1 102 ? -4.285 -6.614 9.328 1.00 95.62 102 ASP A O 1
ATOM 872 N N . HIS A 1 103 ? -3.464 -8.667 9.795 1.00 91.94 103 HIS A N 1
ATOM 873 C CA . HIS A 1 103 ? -2.778 -8.292 11.028 1.00 91.94 103 HIS A CA 1
ATOM 874 C C . HIS A 1 103 ? -1.253 -8.397 10.962 1.00 91.94 103 HIS A C 1
ATOM 876 O O . HIS A 1 103 ? -0.573 -7.867 11.843 1.00 91.94 103 HIS A O 1
ATOM 882 N N . ASP A 1 104 ? -0.716 -9.061 9.942 1.00 90.94 104 ASP A N 1
ATOM 883 C CA . ASP A 1 104 ? 0.699 -9.429 9.855 1.00 90.94 104 ASP A CA 1
ATOM 884 C C . ASP A 1 104 ? 1.317 -9.171 8.472 1.00 90.94 104 ASP A C 1
ATOM 886 O O . ASP A 1 104 ? 2.451 -9.579 8.222 1.00 90.94 104 ASP A O 1
ATOM 890 N N . ASP A 1 105 ? 0.598 -8.458 7.601 1.00 91.12 105 ASP A N 1
ATOM 891 C CA . ASP A 1 105 ? 0.960 -8.170 6.213 1.00 91.12 105 ASP A CA 1
ATOM 892 C C . ASP A 1 105 ? 1.000 -9.417 5.301 1.00 91.12 105 ASP A C 1
ATOM 894 O O . ASP A 1 105 ? 1.373 -9.316 4.131 1.00 91.12 105 ASP A O 1
ATOM 898 N N . SER A 1 106 ? 0.603 -10.608 5.767 1.00 93.50 106 SER A N 1
ATOM 899 C CA . SER A 1 106 ? 0.672 -11.839 4.960 1.00 93.50 106 SER A CA 1
ATOM 900 C C . SER A 1 106 ? -0.287 -11.832 3.766 1.00 93.50 106 SER A C 1
ATOM 902 O O . SER A 1 106 ? 0.008 -12.426 2.722 1.00 93.50 106 SER A O 1
ATOM 904 N N . HIS A 1 107 ? -1.400 -11.102 3.875 1.00 94.62 107 HIS A N 1
ATOM 905 C CA . HIS A 1 107 ? -2.408 -11.003 2.820 1.00 94.62 107 HIS A CA 1
ATOM 906 C C . HIS A 1 107 ? -1.859 -10.296 1.574 1.00 94.62 107 HIS A C 1
ATOM 908 O O . HIS A 1 107 ? -2.352 -10.517 0.464 1.00 94.62 107 HIS A O 1
ATOM 914 N N . CYS A 1 108 ? -0.770 -9.525 1.714 1.00 93.19 108 CYS A N 1
ATOM 915 C CA . CYS A 1 108 ? -0.128 -8.846 0.594 1.00 93.19 108 CYS A CA 1
ATOM 916 C C . CYS A 1 108 ? 0.572 -9.780 -0.413 1.00 93.19 108 CYS A C 1
ATOM 918 O O . CYS A 1 108 ? 1.049 -9.319 -1.450 1.00 93.19 108 CYS A O 1
ATOM 920 N N . PHE A 1 109 ? 0.623 -11.087 -0.136 1.00 93.12 109 PHE A N 1
ATOM 921 C CA . PHE A 1 109 ? 1.210 -12.100 -1.020 1.00 93.12 109 PHE A CA 1
ATOM 922 C C . PHE A 1 109 ? 0.173 -12.996 -1.713 1.00 93.12 109 PHE A C 1
ATOM 924 O O . PHE A 1 109 ? 0.553 -13.863 -2.497 1.00 93.12 109 PHE A O 1
ATOM 931 N N . GLY A 1 110 ? -1.121 -12.795 -1.446 1.00 93.19 110 GLY A N 1
ATOM 932 C CA . GLY A 1 110 ? -2.224 -13.446 -2.160 1.00 93.19 110 GLY A CA 1
ATOM 933 C C . GLY A 1 110 ? -2.955 -12.485 -3.098 1.00 93.19 110 GLY A C 1
ATOM 934 O O . GLY A 1 110 ? -2.568 -11.327 -3.221 1.00 93.19 110 GLY A O 1
ATOM 935 N N . ASP A 1 111 ? -4.033 -12.953 -3.726 1.00 93.88 111 ASP A N 1
ATOM 936 C CA . ASP A 1 111 ? -4.890 -12.132 -4.603 1.00 93.88 111 ASP A CA 1
ATOM 937 C C . ASP A 1 111 ? -6.290 -11.893 -4.010 1.00 93.88 111 ASP A C 1
ATOM 939 O O . ASP A 1 111 ? -7.131 -11.239 -4.617 1.00 93.88 111 ASP A O 1
ATOM 943 N N . LYS A 1 112 ? -6.572 -12.423 -2.813 1.00 95.12 112 LYS A N 1
ATOM 944 C CA . LYS A 1 112 ? -7.861 -12.195 -2.154 1.00 95.12 112 LYS A CA 1
ATOM 945 C C . LYS A 1 112 ? -7.943 -10.753 -1.646 1.00 95.12 112 LYS A C 1
ATOM 947 O O . LYS A 1 112 ? -6.965 -10.273 -1.069 1.00 95.12 112 LYS A O 1
ATOM 952 N N . PRO A 1 113 ? -9.091 -10.074 -1.805 1.00 97.31 113 PRO A N 1
ATOM 953 C CA . PRO A 1 113 ? -9.288 -8.786 -1.169 1.00 97.31 113 PRO A CA 1
ATOM 954 C C . PRO A 1 113 ? -9.326 -8.944 0.353 1.00 97.31 113 PRO A C 1
ATOM 956 O O . PRO A 1 113 ? -9.816 -9.948 0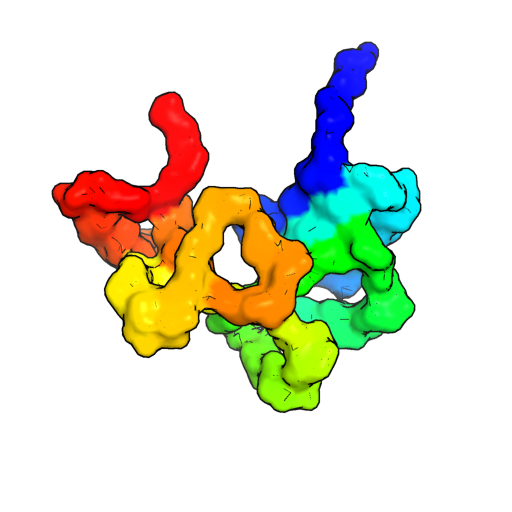.870 1.00 97.31 113 PRO A O 1
ATOM 959 N N . PHE A 1 114 ? -8.824 -7.941 1.067 1.00 98.38 114 PHE A N 1
ATOM 960 C CA . PHE A 1 114 ? -8.752 -7.962 2.528 1.00 98.38 114 PHE A CA 1
ATOM 961 C C . PHE A 1 114 ? -8.997 -6.579 3.133 1.00 98.38 114 PHE A C 1
ATOM 963 O O . PHE A 1 114 ? -9.011 -5.556 2.444 1.00 98.38 114 PHE A O 1
ATOM 970 N N . ALA A 1 115 ? -9.219 -6.542 4.440 1.00 97.94 115 ALA A N 1
ATOM 971 C CA . ALA A 1 115 ? -9.446 -5.325 5.195 1.00 97.94 115 ALA A CA 1
ATOM 972 C C . ALA A 1 115 ? -8.203 -4.925 5.997 1.00 97.94 115 ALA A C 1
ATOM 974 O O . ALA A 1 115 ? -7.501 -5.752 6.576 1.00 97.94 115 ALA A O 1
ATOM 975 N N . LEU A 1 116 ? -7.976 -3.619 6.088 1.00 95.62 116 LEU A N 1
ATOM 976 C CA . LEU A 1 116 ? -7.038 -2.999 7.009 1.00 95.62 116 LEU A CA 1
ATOM 977 C C . LEU A 1 116 ? -7.846 -2.230 8.046 1.00 95.62 116 LEU A C 1
ATOM 979 O O . LEU A 1 116 ? -8.460 -1.206 7.745 1.00 95.62 116 LEU A O 1
ATOM 983 N N . LEU A 1 117 ? -7.856 -2.719 9.282 1.00 96.19 117 LEU A N 1
ATOM 984 C CA . LEU A 1 117 ? -8.533 -2.020 10.365 1.00 96.19 117 LEU A CA 1
ATOM 985 C C . LEU A 1 117 ? -7.768 -0.737 10.701 1.00 96.19 117 LEU A C 1
ATOM 987 O O . LEU A 1 117 ? -6.593 -0.796 11.064 1.00 96.19 117 LEU A O 1
ATOM 991 N N . VAL A 1 118 ? -8.433 0.417 10.614 1.00 94.56 118 VAL A N 1
ATOM 992 C CA . VAL A 1 118 ? -7.784 1.720 10.795 1.00 94.56 118 VAL A CA 1
ATOM 993 C C . VAL A 1 118 ? -7.050 1.786 12.137 1.00 94.56 118 VAL A C 1
ATOM 995 O O . VAL A 1 118 ? -7.560 1.360 13.180 1.00 94.56 118 VAL A O 1
ATOM 998 N N . HIS A 1 119 ? -5.818 2.277 12.112 1.00 91.94 119 HIS A N 1
ATOM 999 C CA . HIS A 1 119 ? -4.921 2.263 13.260 1.00 91.94 119 HIS A CA 1
ATOM 1000 C C . HIS A 1 119 ? -3.941 3.438 13.218 1.00 91.94 119 HIS A C 1
ATOM 1002 O O . HIS A 1 119 ? -3.840 4.155 12.219 1.00 91.94 119 HIS A O 1
ATOM 1008 N N . GLY A 1 120 ? -3.174 3.609 14.296 1.00 87.12 120 GLY A N 1
ATOM 1009 C CA . GLY A 1 120 ? -2.176 4.675 14.401 1.00 87.12 120 GLY A CA 1
ATOM 1010 C C . GLY A 1 120 ? -2.793 6.069 14.533 1.00 87.12 120 GLY A C 1
ATOM 1011 O O . GLY A 1 120 ? -3.973 6.221 14.845 1.00 87.12 120 GLY A O 1
ATOM 1012 N N . SER A 1 121 ? -1.975 7.099 14.331 1.00 88.94 121 SER A N 1
ATOM 1013 C CA . SER A 1 121 ? -2.428 8.489 14.411 1.00 88.94 121 SER A CA 1
ATOM 1014 C C . SER A 1 121 ? -3.276 8.851 13.195 1.00 88.94 121 SER A C 1
ATOM 1016 O O . SER A 1 121 ? -2.868 8.614 12.062 1.00 88.94 121 SER A O 1
ATOM 1018 N N . GLN A 1 122 ? -4.436 9.455 13.442 1.00 92.75 122 GLN A N 1
ATOM 1019 C CA . GLN A 1 1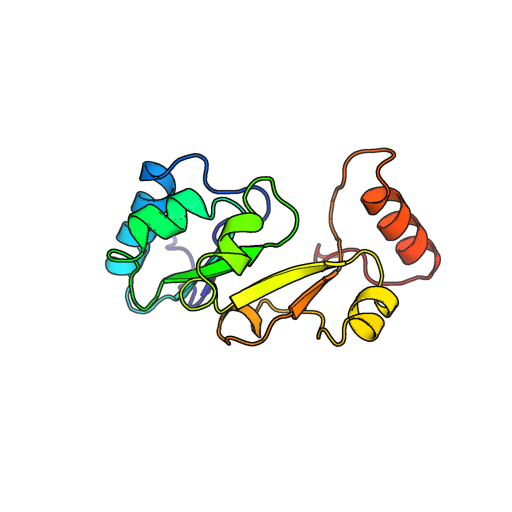22 ? -5.379 9.909 12.417 1.00 92.75 122 GLN A CA 1
ATOM 1020 C C . GLN A 1 122 ? -5.684 11.401 12.614 1.00 92.75 122 GLN A C 1
ATOM 1022 O O . GLN A 1 122 ? -5.521 11.898 13.735 1.00 92.75 122 GLN A O 1
ATOM 1027 N N . PRO A 1 123 ? -6.125 12.128 11.569 1.00 93.44 123 PRO A N 1
ATOM 1028 C CA . PRO A 1 123 ? -6.477 13.541 11.690 1.00 93.44 123 PRO A CA 1
ATOM 1029 C C . PRO A 1 123 ? -7.495 13.778 12.809 1.00 93.44 123 PRO A C 1
ATOM 1031 O O . PRO A 1 123 ? -8.482 13.046 12.923 1.00 93.44 123 PRO A O 1
ATOM 1034 N N . ALA A 1 124 ? -7.260 14.796 13.637 1.00 95.06 124 ALA A N 1
ATOM 1035 C CA . ALA A 1 124 ? -8.144 15.119 14.751 1.00 95.06 124 ALA A CA 1
ATOM 1036 C C . ALA A 1 124 ? -9.557 15.458 14.250 1.00 95.06 124 ALA A C 1
ATOM 1038 O O . ALA A 1 124 ? -9.714 16.237 13.313 1.00 95.06 124 ALA A O 1
ATOM 1039 N N . GLY A 1 125 ? -10.577 14.865 14.875 1.00 95.06 125 GLY A N 1
ATOM 1040 C CA . GLY A 1 125 ? -11.982 15.080 14.514 1.00 95.06 125 GLY A CA 1
ATOM 1041 C C . GLY A 1 125 ? -12.473 14.258 13.319 1.00 95.06 125 GLY A C 1
ATOM 1042 O O . GLY A 1 125 ? -13.648 14.341 12.988 1.00 95.06 125 GLY A O 1
ATOM 1043 N N . SER A 1 126 ? -11.614 13.448 12.691 1.00 96.06 126 SER A N 1
ATOM 1044 C CA . SER A 1 126 ? -12.042 12.508 11.648 1.00 96.06 126 SER A CA 1
ATOM 1045 C C . SER A 1 126 ? -12.811 11.322 12.232 1.00 96.06 126 SER A C 1
ATOM 1047 O O . SER A 1 126 ? -12.518 10.876 13.348 1.00 96.06 126 SER A O 1
ATOM 1049 N N . ASP A 1 127 ? -13.698 10.730 11.434 1.00 96.19 127 ASP A N 1
ATOM 1050 C CA . ASP A 1 127 ? -14.393 9.480 11.767 1.00 96.19 127 ASP A CA 1
ATOM 1051 C C . ASP A 1 127 ? -13.401 8.352 12.100 1.00 96.19 127 ASP A C 1
ATOM 1053 O O . ASP A 1 127 ? -13.629 7.552 13.007 1.00 96.19 127 ASP A O 1
ATOM 1057 N N . ALA A 1 128 ? -12.242 8.331 11.432 1.00 94.88 128 ALA A N 1
ATOM 1058 C CA . ALA A 1 128 ? -11.173 7.373 11.695 1.00 94.88 128 ALA A CA 1
ATOM 1059 C C . ALA A 1 128 ? -10.602 7.547 13.111 1.00 94.88 128 ALA A C 1
ATOM 1061 O O . ALA A 1 128 ? -10.429 6.573 13.848 1.00 94.88 128 ALA A O 1
ATOM 1062 N N . SER A 1 129 ? -10.348 8.796 13.523 1.00 95.88 129 SER A N 1
ATOM 1063 C CA . SER A 1 129 ? -9.899 9.104 14.885 1.00 95.88 129 SER A CA 1
ATOM 1064 C C . SER A 1 129 ? -10.962 8.753 15.934 1.00 95.88 129 SER A C 1
ATOM 1066 O O . SER A 1 129 ? -10.624 8.201 16.985 1.00 95.88 129 SER A O 1
ATOM 1068 N N . ALA A 1 130 ? -12.244 8.983 15.629 1.00 96.81 130 ALA A N 1
ATOM 1069 C CA . ALA A 1 130 ? -13.362 8.631 16.499 1.00 96.81 130 ALA A CA 1
ATOM 1070 C C . ALA A 1 130 ? -13.495 7.108 16.661 1.00 96.81 130 ALA A C 1
ATOM 1072 O O . ALA A 1 130 ? -13.616 6.619 17.786 1.00 96.81 130 ALA A O 1
ATOM 1073 N N . ALA A 1 131 ? -13.374 6.347 15.570 1.00 96.38 131 ALA A N 1
ATOM 1074 C CA . ALA A 1 131 ? -13.424 4.887 15.584 1.00 96.38 131 ALA A CA 1
ATOM 1075 C C . ALA A 1 131 ? -12.281 4.269 16.407 1.00 96.38 131 ALA A C 1
ATOM 1077 O O . ALA A 1 131 ? -12.497 3.317 17.160 1.00 96.38 131 ALA A O 1
ATOM 1078 N N . ILE A 1 132 ? -11.065 4.821 16.312 1.00 95.50 132 ILE A N 1
ATOM 1079 C CA . ILE A 1 132 ? -9.929 4.394 17.146 1.00 95.50 132 ILE A CA 1
ATOM 1080 C C . ILE A 1 132 ? -10.186 4.729 18.620 1.00 95.50 132 ILE A C 1
ATOM 1082 O O . ILE A 1 132 ? -9.947 3.889 19.490 1.00 95.50 1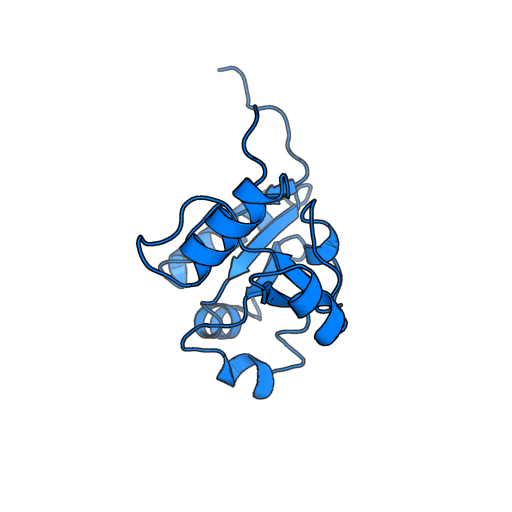32 ILE A O 1
ATOM 1086 N N . ALA A 1 133 ? -10.683 5.933 18.919 1.00 95.00 133 ALA A N 1
ATOM 1087 C CA . ALA A 1 133 ? -10.982 6.347 20.288 1.00 95.00 133 ALA A CA 1
ATOM 1088 C C . ALA A 1 133 ? -12.067 5.471 20.931 1.00 95.00 133 ALA A C 1
ATOM 1090 O O . ALA A 1 133 ? -11.932 5.095 22.097 1.00 95.00 133 ALA A O 1
ATOM 1091 N N . GLN A 1 134 ? -13.106 5.112 20.175 1.00 95.75 134 GLN A N 1
ATOM 1092 C CA . GLN A 1 134 ? -14.159 4.213 20.634 1.00 95.75 134 GLN A CA 1
ATOM 1093 C C . GLN A 1 134 ? -13.608 2.811 20.918 1.00 95.75 134 GLN A C 1
ATOM 1095 O O . GLN A 1 134 ? -13.731 2.329 22.043 1.00 95.75 134 GLN A O 1
ATOM 1100 N N . ARG A 1 135 ? -12.876 2.21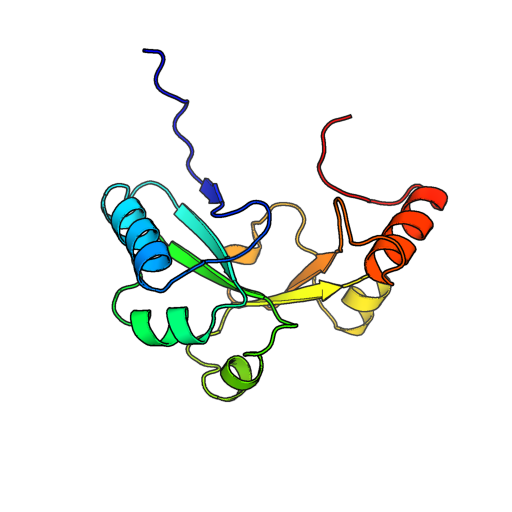3 19.967 1.00 94.94 135 ARG A N 1
ATOM 1101 C CA . ARG A 1 135 ? -12.222 0.908 20.174 1.00 94.94 135 ARG A CA 1
ATOM 1102 C C . ARG A 1 135 ? -11.274 0.906 21.369 1.00 94.94 135 ARG A C 1
ATOM 1104 O O . ARG A 1 135 ? -11.208 -0.082 22.094 1.00 94.94 135 ARG A O 1
ATOM 1111 N N . LYS A 1 136 ? -10.560 2.009 21.617 1.00 93.38 136 LYS A N 1
ATOM 1112 C CA . LYS A 1 136 ? -9.695 2.148 22.797 1.00 93.38 136 LYS A CA 1
ATOM 1113 C C . LYS A 1 136 ? -10.488 2.054 24.104 1.00 93.38 136 LYS A C 1
ATOM 1115 O O . LYS A 1 136 ? -10.021 1.402 25.033 1.00 93.38 136 LYS A O 1
ATOM 1120 N N . LYS A 1 137 ? -11.662 2.694 24.189 1.00 94.38 137 LYS A N 1
ATOM 1121 C CA . LYS A 1 137 ? -12.538 2.636 25.377 1.00 94.38 137 LYS A CA 1
ATOM 1122 C C . LYS A 1 137 ? -13.054 1.222 25.641 1.00 94.38 137 LYS A C 1
ATOM 1124 O O . LYS A 1 137 ? -13.192 0.833 26.792 1.00 94.38 137 LYS A O 1
ATOM 1129 N N . GLU A 1 138 ? -13.279 0.457 24.580 1.00 94.00 138 GLU A N 1
ATOM 1130 C CA . GLU A 1 138 ? -13.736 -0.937 24.626 1.00 94.00 138 GLU A CA 1
ATOM 1131 C C . GLU A 1 138 ? -12.599 -1.942 24.896 1.00 94.00 138 GLU A C 1
ATOM 1133 O O . GLU A 1 138 ? -12.834 -3.145 24.947 1.00 94.00 138 GLU A O 1
ATOM 1138 N N . GLY A 1 139 ? -11.352 -1.477 25.056 1.00 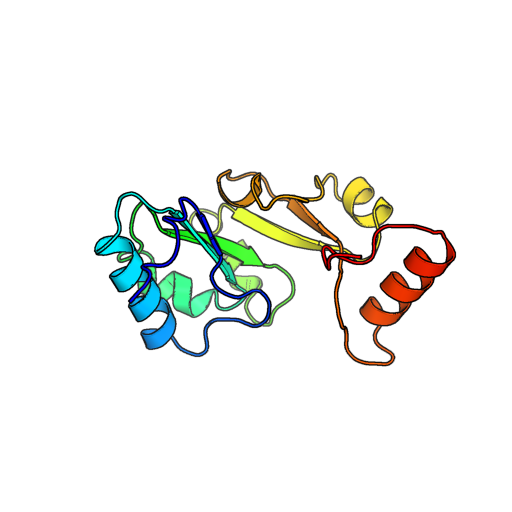91.50 139 GLY A N 1
ATOM 1139 C CA . GLY A 1 139 ? -10.187 -2.351 25.238 1.00 91.50 139 GLY A CA 1
ATOM 1140 C C . GLY A 1 139 ? -9.750 -3.084 23.964 1.00 91.50 139 GLY A C 1
ATOM 1141 O O . GLY A 1 139 ? -9.003 -4.059 24.035 1.00 91.50 139 GLY A O 1
ATOM 1142 N N . GLY A 1 140 ? -10.213 -2.628 22.799 1.00 89.62 140 GLY A N 1
ATOM 1143 C CA . GLY A 1 140 ? -9.924 -3.214 21.498 1.00 89.62 140 GLY A CA 1
ATOM 1144 C C . GLY A 1 140 ? -8.570 -2.815 20.899 1.00 89.62 140 GLY A C 1
ATOM 1145 O O . GLY A 1 140 ? -7.780 -2.054 21.460 1.00 89.62 140 GLY A O 1
ATOM 1146 N N . PHE A 1 141 ? -8.313 -3.337 19.699 1.00 89.50 141 PHE A N 1
ATOM 1147 C CA . PHE A 1 141 ? -7.097 -3.074 18.930 1.00 89.50 141 PHE A CA 1
ATOM 1148 C C . PHE A 1 141 ? -7.054 -1.636 18.378 1.00 89.50 141 PHE A C 1
ATOM 1150 O O . PHE A 1 141 ? -8.004 -1.192 17.726 1.00 89.50 141 PHE A O 1
ATOM 1157 N N . VAL A 1 142 ? -5.924 -0.942 18.578 1.00 90.38 142 VAL A N 1
ATOM 1158 C CA . VAL A 1 142 ? -5.688 0.450 18.122 1.00 90.38 142 VAL A CA 1
ATOM 1159 C C . VAL A 1 142 ? -4.420 0.630 17.269 1.00 90.38 142 VAL A C 1
ATOM 1161 O O . VAL A 1 142 ? -4.181 1.715 16.734 1.00 90.38 142 VAL A O 1
ATOM 1164 N N . GLY A 1 143 ? -3.600 -0.413 17.126 1.00 87.12 143 GLY A N 1
ATOM 1165 C CA . GLY A 1 143 ? -2.356 -0.387 16.355 1.00 87.12 143 GLY A CA 1
ATOM 1166 C C . GLY A 1 143 ? -1.291 -1.346 16.884 1.00 87.12 143 GLY A C 1
ATOM 1167 O O . GLY A 1 143 ? -1.447 -1.941 17.946 1.00 87.12 143 GLY A O 1
ATOM 1168 N N . TYR A 1 144 ? -0.196 -1.461 16.131 1.00 83.38 144 TYR A N 1
ATOM 1169 C CA . TYR A 1 144 ? 0.911 -2.398 16.384 1.00 83.38 144 TYR A CA 1
ATOM 1170 C C . TYR A 1 144 ? 2.106 -1.774 17.124 1.00 83.38 144 TYR A C 1
ATOM 1172 O O . TYR A 1 144 ? 3.174 -2.379 17.206 1.00 83.38 144 TYR A O 1
ATOM 1180 N N . GLY A 1 145 ? 1.962 -0.548 17.640 1.00 72.25 145 GLY A N 1
ATOM 1181 C CA . GLY A 1 145 ? 3.003 0.079 18.454 1.00 72.25 145 GLY A CA 1
ATOM 1182 C C . GLY A 1 145 ? 3.295 -0.776 19.688 1.00 72.25 145 GLY A C 1
ATOM 1183 O O . GLY A 1 145 ? 2.365 -1.219 20.362 1.00 72.25 145 GLY A O 1
ATOM 1184 N N . LYS A 1 146 ? 4.578 -1.029 19.972 1.00 53.44 146 LYS A N 1
ATOM 1185 C CA . LYS A 1 146 ? 4.977 -1.739 21.193 1.00 53.44 146 LYS A CA 1
ATOM 1186 C C . LYS A 1 146 ? 4.450 -0.976 22.414 1.00 53.44 146 LYS A C 1
ATOM 1188 O O . LYS A 1 146 ? 4.586 0.246 22.467 1.00 53.44 146 LYS A O 1
ATOM 1193 N N . LYS A 1 147 ? 3.844 -1.705 23.355 1.00 39.88 147 LYS A N 1
ATOM 1194 C CA . LYS A 1 147 ? 3.742 -1.242 24.743 1.00 39.88 147 LYS A CA 1
ATOM 1195 C C . LYS A 1 147 ? 5.138 -1.113 25.340 1.00 39.88 147 LYS A C 1
ATOM 1197 O O . LYS A 1 147 ? 5.999 -1.944 24.966 1.00 39.88 147 LYS A O 1
#

pLDDT: mean 93.16, std 9.77, range [39.88, 98.56]

Radius of gyration: 16.46 Å; chains: 1; bounding box: 50×29×43 Å

Foldseek 3Di:
DPDDPDAQEAEDDPDDAQPDLVSVVVVQVVCVVPVSHAYEYEHCVVVSCVVCVVSHDPSYFYADEPDDPNNVVCVVCVVSRLHYEYEDLDPVVCVVVVAAEDDPCPSSPDRDYHYHHQADDDPPPDPSVVSLVVCVVVVHDHDDDDD

Sequence (147 aa):
MQAQPKRELVRIHGSGDFWSQHYMKAWMLTAEERPHQKFYAYTKSLTMWYNLRDEIPDNFYLTASYGGDEDRMLQKFPELYKRVCYVVYTKQEAEERGLEIDHDDSHCFGDKPFALLVHGSQPAGSDASAAIAQRKKEGGFVGYGKK